Protein AF-A0A8J7BWI0-F1 (afdb_monomer_lite)

Radius of gyration: 19.68 Å; chains: 1; bounding box: 43×58×29 Å

Secondary structure (DSSP, 8-state):
--SSHHHHHHHHHHHHH-SS----GGGTTHHHH-TT--HHHHHHHHHHHHHHHHTT--TT-HHHHHHHHH-GGGHHHHHHHHHHTGGG--SHHHHHHHHHHHHHHT---SS-SSHHHHHHH-TT-

pLDDT: mean 78.92, std 19.74, range [39.75, 96.56]

Organism: NCBI:txid2748662

Sequence (125 aa):
MGWLSEISLKAREAEVLLGQRAPSPVRRWYPTAFPDLEYSQIQVFLQYREVAQKLGVNLKNKLLLDTINGHPHRIEDAFLCLLEYSDKLEDGDHATNFLRKAFIEGWKPRKFQSFEQARKAIPWL

Foldseek 3Di:
DPPVVVVVVVVVVVVVVPPPDPPDPVPPPPCVLQVQADPVLVVLCVLLVVVLVVLLADPVPNLLSVLCNVQSVLSFQLSLVLLVCSVVRPHNVSSNVSSSVCSVVVHGHDQDPGPVSSPVVPVVD

Structure (mmCIF, N/CA/C/O backbone):
data_AF-A0A8J7BWI0-F1
#
_entry.id   AF-A0A8J7BWI0-F1
#
loop_
_atom_site.group_PDB
_atom_site.id
_atom_site.type_symbol
_atom_site.label_atom_id
_atom_site.label_alt_id
_atom_site.label_comp_id
_atom_site.label_asym_id
_atom_site.label_entity_id
_atom_site.label_seq_id
_atom_site.pdbx_PDB_ins_code
_atom_site.Cartn_x
_atom_site.Cartn_y
_atom_site.Cartn_z
_atom_site.occupancy
_atom_site.B_iso_or_equiv
_atom_site.auth_seq_id
_atom_site.auth_comp_id
_atom_site.auth_asym_id
_atom_site.auth_atom_id
_atom_site.pdbx_PDB_model_num
ATOM 1 N N . MET A 1 1 ? 27.916 47.231 10.731 1.00 47.88 1 MET A N 1
ATOM 2 C CA . MET A 1 1 ? 26.797 47.158 9.766 1.00 47.88 1 MET A CA 1
ATOM 3 C C . MET A 1 1 ? 27.337 46.618 8.448 1.00 47.88 1 MET A C 1
ATOM 5 O O . MET A 1 1 ? 27.937 47.386 7.717 1.00 47.88 1 MET A O 1
ATOM 9 N N . GLY A 1 2 ? 27.228 45.313 8.178 1.00 51.19 2 GLY A N 1
ATOM 10 C CA . GLY A 1 2 ? 27.783 44.755 6.929 1.00 51.19 2 GLY A CA 1
ATOM 11 C C . GLY A 1 2 ? 27.700 43.238 6.732 1.00 51.19 2 GLY A C 1
ATOM 12 O O . GLY A 1 2 ? 28.190 42.748 5.729 1.00 51.19 2 GLY A O 1
ATOM 13 N N . TRP A 1 3 ? 27.074 42.486 7.643 1.00 39.75 3 TRP A N 1
ATOM 14 C CA . TRP A 1 3 ? 26.995 41.017 7.548 1.00 39.75 3 TRP A CA 1
ATOM 15 C C . TRP A 1 3 ? 25.708 40.488 6.889 1.00 39.75 3 TRP A C 1
ATOM 17 O O . TRP A 1 3 ? 25.550 39.284 6.727 1.00 39.75 3 TRP A O 1
ATOM 27 N N . LEU A 1 4 ? 24.785 41.372 6.489 1.00 43.84 4 LEU A N 1
ATOM 28 C CA . LEU A 1 4 ? 23.536 40.988 5.809 1.00 43.84 4 LEU A CA 1
ATOM 29 C C . LEU A 1 4 ? 23.593 41.169 4.282 1.00 43.84 4 LEU A C 1
ATOM 31 O O . LEU A 1 4 ? 22.737 40.648 3.572 1.00 43.84 4 LEU A O 1
ATOM 35 N N . SER A 1 5 ? 24.607 41.865 3.761 1.00 52.12 5 SER A N 1
ATOM 36 C CA . SER A 1 5 ? 24.743 42.157 2.328 1.00 52.12 5 SER A CA 1
ATOM 37 C C . SER A 1 5 ? 25.403 41.031 1.526 1.00 52.12 5 SER A C 1
ATOM 39 O O . SER A 1 5 ? 25.082 40.868 0.353 1.00 52.12 5 SER A O 1
ATOM 41 N N . GLU A 1 6 ? 26.259 40.202 2.132 1.00 45.16 6 GLU A N 1
ATOM 42 C CA . GLU A 1 6 ? 26.937 39.109 1.408 1.00 45.16 6 GLU A CA 1
ATOM 43 C C . GLU A 1 6 ? 26.084 37.841 1.270 1.00 45.16 6 GLU A C 1
ATOM 45 O O . GLU A 1 6 ? 26.168 37.146 0.257 1.00 45.16 6 GLU A O 1
ATOM 50 N N . ILE A 1 7 ? 25.210 37.555 2.242 1.00 50.16 7 ILE A N 1
ATOM 51 C CA . ILE A 1 7 ? 24.290 36.407 2.158 1.00 50.16 7 ILE A CA 1
ATOM 52 C C . ILE A 1 7 ? 23.241 36.651 1.064 1.00 50.16 7 ILE A C 1
ATOM 54 O O . ILE A 1 7 ? 22.882 35.735 0.328 1.00 50.16 7 ILE A O 1
ATOM 58 N N . SER A 1 8 ? 22.798 37.901 0.904 1.00 47.50 8 SER A N 1
ATOM 59 C CA . SER A 1 8 ? 21.804 38.265 -0.109 1.00 47.50 8 SER A CA 1
ATOM 60 C C . SER A 1 8 ? 22.385 38.279 -1.532 1.00 47.50 8 SER A C 1
ATOM 62 O O . SER A 1 8 ? 21.686 37.919 -2.477 1.00 47.50 8 SER A O 1
ATOM 64 N N . LEU A 1 9 ? 23.677 38.601 -1.698 1.00 44.53 9 LEU A N 1
ATOM 65 C CA . LEU A 1 9 ? 24.342 38.538 -3.006 1.00 44.53 9 LEU A CA 1
ATOM 66 C C . LEU A 1 9 ? 24.630 37.092 -3.444 1.00 44.53 9 LEU A C 1
ATOM 68 O O . LEU A 1 9 ? 24.348 36.738 -4.587 1.00 44.53 9 LEU A O 1
ATOM 72 N N . LYS A 1 10 ? 25.075 36.220 -2.524 1.00 47.44 10 LYS A N 1
ATOM 73 C CA . LYS A 1 10 ? 25.284 34.790 -2.825 1.00 47.44 10 LYS A CA 1
ATOM 74 C C . LYS A 1 10 ? 23.986 34.030 -3.098 1.00 47.44 10 LYS A C 1
ATOM 76 O O . LYS A 1 10 ? 23.996 33.082 -3.878 1.00 47.44 10 LYS A O 1
ATOM 81 N N . ALA A 1 11 ? 22.871 34.445 -2.496 1.00 45.69 11 ALA A N 1
ATOM 82 C CA . ALA A 1 11 ? 21.561 33.879 -2.814 1.00 45.69 11 ALA A CA 1
ATOM 83 C C . ALA A 1 11 ? 21.120 34.230 -4.246 1.00 45.69 11 ALA A C 1
ATOM 85 O O . ALA A 1 11 ? 20.548 33.391 -4.933 1.00 45.69 11 ALA A O 1
ATOM 86 N N . ARG A 1 12 ? 21.452 35.434 -4.728 1.00 42.59 12 ARG A N 1
ATOM 87 C CA . ARG A 1 12 ? 21.074 35.906 -6.068 1.00 42.59 12 ARG A CA 1
ATOM 88 C C . ARG A 1 12 ? 21.962 35.350 -7.183 1.00 42.59 12 ARG A C 1
ATOM 90 O O . ARG A 1 12 ? 21.463 35.066 -8.266 1.00 42.59 12 ARG A O 1
ATOM 97 N N . GLU A 1 13 ? 23.250 35.125 -6.925 1.00 43.97 13 GLU A N 1
ATOM 98 C CA . GLU A 1 13 ? 24.140 34.454 -7.891 1.00 43.97 13 GLU A CA 1
ATOM 99 C C . GLU A 1 13 ? 23.860 32.945 -8.009 1.00 43.97 13 GLU A C 1
ATOM 101 O O . GLU A 1 13 ? 24.059 32.362 -9.076 1.00 43.97 13 GLU A O 1
ATOM 106 N N . ALA A 1 14 ? 23.310 32.318 -6.962 1.00 44.94 14 ALA A N 1
ATOM 107 C CA . ALA A 1 14 ? 22.837 30.934 -7.028 1.00 44.94 14 ALA A CA 1
ATOM 108 C C . ALA A 1 14 ? 21.571 30.772 -7.893 1.00 44.94 14 ALA A C 1
ATOM 110 O O . ALA A 1 14 ? 21.376 29.716 -8.495 1.00 44.94 14 ALA A O 1
ATOM 111 N N . GLU A 1 15 ? 20.732 31.808 -8.002 1.00 45.44 15 GLU A N 1
ATOM 112 C CA . GLU A 1 15 ? 19.524 31.782 -8.839 1.00 45.44 15 GLU A CA 1
ATOM 113 C C . GLU A 1 15 ? 19.824 31.964 -10.336 1.00 45.44 15 GLU A C 1
ATOM 115 O O . GLU A 1 15 ? 19.074 31.466 -11.172 1.00 45.44 15 GLU A O 1
ATOM 120 N N . VAL A 1 16 ? 20.939 32.611 -10.695 1.00 47.44 16 VAL A N 1
ATOM 121 C CA . VAL A 1 16 ? 21.286 32.895 -12.103 1.00 47.44 16 VAL A CA 1
ATOM 122 C C . VAL A 1 16 ? 22.116 31.773 -12.747 1.00 47.44 16 VAL A C 1
ATOM 124 O O . VAL A 1 16 ? 22.032 31.571 -13.957 1.00 47.44 16 VAL A O 1
ATOM 127 N N . LEU A 1 17 ? 22.850 30.973 -11.964 1.00 43.22 17 LEU A N 1
ATOM 128 C CA . LEU A 1 17 ? 23.597 29.808 -12.475 1.00 43.22 17 LEU A CA 1
ATOM 129 C C . LEU A 1 17 ? 22.791 28.496 -12.487 1.00 43.22 17 LEU A C 1
ATOM 131 O O . LEU A 1 17 ? 23.214 27.521 -13.108 1.00 43.22 17 LEU A O 1
ATOM 135 N N . LEU A 1 18 ? 21.610 28.462 -11.861 1.00 44.75 18 LEU A N 1
ATOM 136 C CA . LEU A 1 18 ? 20.719 27.301 -11.842 1.00 44.75 18 LEU A CA 1
ATOM 137 C C . LEU A 1 18 ? 19.455 27.552 -12.672 1.00 44.75 18 LEU A C 1
ATOM 139 O O . LEU A 1 18 ? 18.330 27.473 -12.183 1.00 44.75 18 LEU A O 1
ATOM 143 N N . GLY A 1 19 ? 19.636 27.592 -13.992 1.00 44.31 19 GLY A N 1
ATOM 144 C CA . GLY A 1 19 ? 18.635 27.093 -14.950 1.00 44.31 19 GLY A CA 1
ATOM 145 C C . GLY A 1 19 ? 18.308 25.593 -14.781 1.00 44.31 19 GLY A C 1
ATOM 146 O O . GLY A 1 19 ? 17.782 24.954 -15.686 1.00 44.31 19 GLY A O 1
ATOM 147 N N . GLN A 1 20 ? 18.632 25.004 -13.630 1.00 45.88 20 GLN A N 1
ATOM 148 C CA . GLN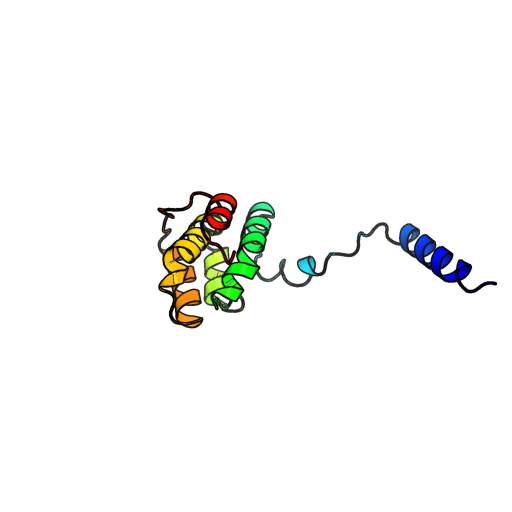 A 1 20 ? 18.374 23.634 -13.237 1.00 45.88 20 GLN A CA 1
ATOM 149 C C . GLN A 1 20 ? 17.828 23.672 -11.817 1.00 45.88 20 GLN A C 1
ATOM 151 O O . GLN A 1 20 ? 18.556 23.641 -10.828 1.00 45.88 20 GLN A O 1
ATOM 156 N N . ARG A 1 21 ? 16.501 23.772 -11.742 1.00 41.25 21 ARG A N 1
ATOM 157 C CA . ARG A 1 21 ? 15.690 23.528 -10.549 1.00 41.25 21 ARG A CA 1
ATOM 158 C C . ARG A 1 21 ? 16.282 22.322 -9.811 1.00 41.25 21 ARG A C 1
ATOM 160 O O . ARG A 1 21 ? 16.241 21.214 -10.348 1.00 41.25 21 ARG A O 1
ATOM 167 N N . ALA A 1 22 ? 16.872 22.544 -8.635 1.00 42.28 22 ALA A N 1
ATOM 168 C CA . ALA A 1 22 ? 17.451 21.478 -7.826 1.00 42.28 22 ALA A CA 1
ATOM 169 C C . ALA A 1 22 ? 16.446 20.313 -7.756 1.00 42.28 22 ALA A C 1
ATOM 171 O O . ALA A 1 22 ? 15.285 20.547 -7.395 1.00 42.28 22 ALA A O 1
ATOM 172 N N . PRO A 1 23 ? 16.811 19.082 -8.160 1.00 41.56 23 PRO A N 1
ATOM 173 C CA . PRO A 1 23 ? 15.877 17.977 -8.089 1.00 41.56 23 PRO A CA 1
ATOM 174 C C . PRO A 1 23 ? 15.537 17.786 -6.613 1.00 41.56 23 PRO A C 1
ATOM 176 O O . PRO A 1 23 ? 16.421 17.511 -5.803 1.00 41.56 23 PRO A O 1
ATOM 179 N N . SER A 1 24 ? 14.263 17.970 -6.256 1.00 44.56 24 SER A N 1
ATOM 180 C CA . SER A 1 24 ? 13.762 17.677 -4.914 1.00 44.56 24 SER A CA 1
ATOM 181 C C . SER A 1 24 ? 14.308 16.318 -4.454 1.00 44.56 24 SER A C 1
ATOM 183 O O . SER A 1 24 ? 14.449 15.426 -5.294 1.00 44.56 24 SER A O 1
ATOM 185 N N . PRO A 1 25 ? 14.571 16.091 -3.154 1.00 45.88 25 PRO A N 1
ATOM 186 C CA . PRO A 1 25 ? 15.080 14.805 -2.652 1.00 45.88 25 PRO A CA 1
ATOM 187 C C . PRO A 1 25 ? 14.224 13.590 -3.073 1.00 45.88 25 PRO A C 1
ATOM 189 O O . PRO A 1 25 ? 14.710 12.463 -3.114 1.00 45.88 25 PRO A O 1
ATOM 192 N N . VAL A 1 26 ? 12.979 13.836 -3.492 1.00 45.28 26 VAL A N 1
ATOM 193 C CA . VAL A 1 26 ? 12.057 12.899 -4.149 1.00 45.28 26 VAL A CA 1
ATOM 194 C C . VAL A 1 26 ? 12.608 12.303 -5.460 1.00 45.28 26 VAL A C 1
ATOM 196 O O . VAL A 1 26 ? 12.298 11.169 -5.788 1.00 45.28 26 VAL A O 1
ATOM 199 N N . ARG A 1 27 ? 13.464 12.995 -6.221 1.00 43.09 27 ARG A N 1
ATOM 200 C CA . ARG A 1 27 ? 13.986 12.501 -7.512 1.00 43.09 27 ARG A CA 1
ATOM 201 C C . ARG A 1 27 ? 15.149 11.512 -7.398 1.00 43.09 27 ARG A C 1
ATOM 203 O O . ARG A 1 27 ? 15.471 10.874 -8.394 1.00 43.09 27 ARG A O 1
ATOM 210 N N . ARG A 1 28 ? 15.794 11.369 -6.232 1.00 47.06 28 ARG A N 1
ATOM 211 C CA . ARG A 1 28 ? 17.062 10.614 -6.133 1.00 47.06 28 ARG A CA 1
ATOM 212 C C . ARG A 1 28 ? 16.898 9.098 -5.956 1.00 47.06 28 ARG A C 1
ATOM 214 O O . ARG A 1 28 ? 17.844 8.373 -6.224 1.00 47.06 28 ARG A O 1
ATOM 221 N N . TRP A 1 29 ? 15.725 8.624 -5.528 1.00 49.22 29 TRP A N 1
ATOM 222 C CA . TRP A 1 29 ? 15.465 7.194 -5.268 1.00 49.22 29 TRP A CA 1
ATOM 223 C C . TRP A 1 29 ? 14.480 6.531 -6.242 1.00 49.22 29 TRP A C 1
ATOM 225 O O . TRP A 1 29 ? 14.507 5.317 -6.405 1.00 49.22 29 TRP A O 1
ATOM 235 N N . TYR A 1 30 ? 13.599 7.303 -6.877 1.00 53.47 30 TYR A N 1
ATOM 236 C CA . TYR A 1 30 ? 12.389 6.761 -7.503 1.00 53.47 30 TYR A CA 1
ATOM 237 C C . TYR A 1 30 ? 12.504 6.307 -8.962 1.00 53.47 30 TYR A C 1
ATOM 239 O O . TYR A 1 30 ? 11.877 5.296 -9.270 1.00 53.47 30 TYR A O 1
ATOM 247 N N . PRO A 1 31 ? 13.303 6.947 -9.844 1.00 51.34 31 PRO A N 1
ATOM 248 C CA . PRO A 1 31 ? 13.416 6.487 -11.231 1.00 51.34 31 PRO A CA 1
ATOM 249 C C . PRO A 1 31 ? 13.931 5.046 -11.341 1.00 51.34 31 PRO A C 1
ATOM 251 O O . PRO A 1 31 ? 13.647 4.366 -12.315 1.00 51.34 31 PRO A O 1
ATOM 254 N N . THR A 1 32 ? 14.679 4.572 -10.338 1.00 59.56 32 THR A N 1
ATOM 255 C CA . THR A 1 32 ? 15.292 3.237 -10.349 1.00 59.56 32 THR A CA 1
ATOM 256 C C . THR A 1 32 ? 14.388 2.145 -9.772 1.00 59.56 32 THR A C 1
ATOM 258 O O . THR A 1 32 ? 14.534 0.988 -10.145 1.00 59.56 32 THR A O 1
ATOM 261 N N . ALA A 1 33 ? 13.483 2.481 -8.846 1.00 66.94 33 ALA A N 1
ATOM 262 C CA . ALA A 1 33 ? 12.616 1.497 -8.186 1.00 66.94 33 ALA A CA 1
ATOM 263 C C . ALA A 1 33 ? 11.318 1.224 -8.964 1.00 66.94 33 ALA A C 1
ATOM 265 O O . ALA A 1 33 ? 10.759 0.134 -8.848 1.00 66.94 33 ALA A O 1
ATOM 266 N N . PHE A 1 34 ? 10.865 2.202 -9.757 1.00 77.12 34 PHE A N 1
ATOM 267 C CA . PHE A 1 34 ? 9.616 2.133 -10.512 1.00 77.12 34 PHE A CA 1
ATOM 268 C C . PHE A 1 34 ? 9.811 2.497 -11.991 1.00 77.12 34 PHE A C 1
ATOM 270 O O . PHE A 1 34 ? 9.321 3.539 -12.428 1.00 77.12 34 PHE A O 1
ATOM 277 N N . PRO A 1 35 ? 10.566 1.694 -12.762 1.00 73.75 35 PRO A N 1
ATOM 278 C CA . PRO A 1 35 ? 10.866 2.003 -14.160 1.00 73.75 35 PRO A CA 1
ATOM 279 C C . PRO A 1 35 ? 9.617 2.033 -15.053 1.00 73.75 35 PRO A C 1
ATOM 281 O O . PRO A 1 35 ? 9.599 2.769 -16.036 1.00 73.75 35 PRO A O 1
ATOM 284 N N . ASP A 1 36 ? 8.580 1.275 -14.689 1.00 79.25 36 ASP A N 1
ATOM 285 C CA . ASP A 1 36 ? 7.385 1.066 -15.515 1.00 79.25 36 ASP A CA 1
ATOM 286 C C . ASP A 1 36 ? 6.184 1.933 -15.097 1.00 79.25 36 ASP A C 1
ATOM 288 O O . ASP A 1 36 ? 5.114 1.839 -15.699 1.00 79.25 36 ASP A O 1
ATOM 292 N N . LEU A 1 37 ? 6.325 2.771 -14.060 1.00 83.31 37 LEU A N 1
ATOM 293 C CA . LEU A 1 37 ? 5.236 3.637 -13.600 1.00 83.31 37 LEU A CA 1
ATOM 294 C C . LEU A 1 37 ? 5.261 4.989 -14.311 1.00 83.31 37 LEU A C 1
ATOM 296 O O . LEU A 1 37 ? 6.277 5.686 -14.367 1.00 83.31 37 LEU A O 1
ATOM 300 N N . GLU A 1 38 ? 4.085 5.422 -14.749 1.00 86.44 38 GLU A N 1
ATOM 301 C CA . GLU A 1 38 ? 3.864 6.785 -15.208 1.00 86.44 38 GLU A CA 1
ATOM 302 C C . GLU A 1 38 ? 3.953 7.789 -14.052 1.00 86.44 38 GLU A C 1
ATOM 304 O O . GLU A 1 38 ? 3.737 7.476 -12.880 1.00 86.44 38 GLU A O 1
ATOM 309 N N . TYR A 1 39 ? 4.201 9.058 -14.382 1.00 81.69 39 TYR A N 1
ATOM 310 C CA . TYR A 1 39 ? 4.304 10.117 -13.379 1.00 81.69 39 TYR A CA 1
ATOM 311 C C . TYR A 1 39 ? 3.048 10.240 -12.494 1.00 81.69 39 TYR A C 1
ATOM 313 O O . TYR A 1 39 ? 3.172 10.432 -11.285 1.00 81.69 39 TYR A O 1
ATOM 321 N N . SER A 1 40 ? 1.853 10.080 -13.069 1.00 84.81 40 SER A N 1
ATOM 322 C CA . SER A 1 40 ? 0.572 10.079 -12.345 1.00 84.81 40 SER A CA 1
ATOM 323 C C . SER A 1 40 ? 0.497 8.947 -11.312 1.00 84.81 40 SER A C 1
ATOM 325 O O . SER A 1 40 ? 0.124 9.168 -10.163 1.00 84.81 40 SER A O 1
ATOM 327 N N . GLN A 1 41 ? 0.934 7.747 -11.682 1.00 87.31 41 GLN A N 1
ATOM 328 C CA . GLN A 1 41 ? 0.968 6.566 -10.819 1.00 87.31 41 GLN A CA 1
ATOM 329 C C . GLN A 1 41 ? 1.992 6.717 -9.690 1.00 87.31 41 GLN A C 1
ATOM 331 O O . GLN A 1 41 ? 1.713 6.366 -8.543 1.00 87.31 41 GLN A O 1
ATOM 336 N N . ILE A 1 42 ? 3.153 7.311 -9.987 1.00 87.94 42 ILE A N 1
ATOM 337 C CA . ILE A 1 42 ? 4.153 7.664 -8.972 1.00 87.94 42 ILE A CA 1
ATOM 338 C C . ILE A 1 42 ? 3.566 8.672 -7.981 1.00 87.94 42 ILE A C 1
ATOM 340 O O . ILE A 1 42 ? 3.765 8.527 -6.777 1.00 87.94 42 ILE A O 1
ATOM 344 N N . GLN A 1 43 ? 2.829 9.682 -8.452 1.00 87.69 43 GLN A N 1
ATOM 345 C CA . GLN A 1 43 ? 2.180 10.650 -7.566 1.00 87.69 43 GLN A CA 1
ATOM 346 C C . GLN A 1 43 ? 1.180 9.979 -6.623 1.00 87.69 43 GLN A C 1
ATOM 348 O O . GLN A 1 43 ? 1.224 10.257 -5.425 1.00 87.69 43 GLN A O 1
ATOM 353 N N . VAL A 1 44 ? 0.344 9.065 -7.127 1.00 89.19 44 VAL A N 1
ATOM 354 C CA . VAL A 1 44 ? -0.572 8.281 -6.284 1.00 89.19 44 VAL A CA 1
ATOM 355 C C . VAL A 1 44 ? 0.224 7.472 -5.262 1.00 89.19 44 VAL A C 1
ATOM 357 O O . VAL A 1 44 ? -0.003 7.616 -4.068 1.00 89.19 44 VAL A O 1
ATOM 360 N N . PHE A 1 45 ? 1.229 6.697 -5.680 1.00 90.06 45 PHE A N 1
ATOM 361 C CA . PHE A 1 45 ? 2.068 5.940 -4.743 1.00 90.06 45 PHE A CA 1
ATOM 362 C C . PHE A 1 45 ? 2.648 6.831 -3.630 1.00 90.06 45 PHE A C 1
ATOM 364 O O . PHE A 1 45 ? 2.626 6.463 -2.455 1.00 90.06 45 PHE A O 1
ATOM 371 N N . LEU A 1 46 ? 3.137 8.023 -3.982 1.00 88.31 46 LEU A N 1
ATOM 372 C CA . LEU A 1 46 ? 3.704 8.972 -3.027 1.00 88.31 46 LEU A CA 1
ATOM 373 C C . LEU A 1 46 ? 2.674 9.500 -2.022 1.00 88.31 46 LEU A C 1
ATOM 375 O O . LEU A 1 46 ? 3.041 9.689 -0.864 1.00 88.31 46 LEU A O 1
ATOM 379 N N . GLN A 1 47 ? 1.414 9.695 -2.426 1.00 90.31 47 GLN A N 1
ATOM 380 C CA . GLN A 1 47 ? 0.338 10.100 -1.512 1.00 90.31 47 GLN A CA 1
ATOM 381 C C . GLN A 1 47 ? 0.103 9.057 -0.413 1.00 90.31 47 GLN A C 1
ATOM 383 O O . GLN A 1 47 ? -0.061 9.411 0.752 1.00 90.31 47 GLN A O 1
ATOM 388 N N . TYR A 1 48 ? 0.152 7.769 -0.761 1.00 91.88 48 TYR A N 1
ATOM 389 C CA . TYR A 1 48 ? -0.092 6.677 0.187 1.00 91.88 48 TYR A CA 1
ATOM 390 C C . TYR A 1 48 ? 1.162 6.208 0.931 1.00 91.88 48 TYR A C 1
ATOM 392 O O . TYR A 1 48 ? 1.054 5.513 1.942 1.00 91.88 48 TYR A O 1
ATOM 400 N N . ARG A 1 49 ? 2.358 6.584 0.463 1.00 90.81 49 ARG A N 1
ATOM 401 C CA . ARG A 1 49 ? 3.645 6.083 0.967 1.00 90.81 49 ARG A CA 1
ATOM 402 C C . ARG A 1 49 ? 3.798 6.235 2.476 1.00 90.81 49 ARG A C 1
ATOM 404 O O . ARG A 1 49 ? 4.135 5.266 3.152 1.00 90.81 49 ARG A O 1
ATOM 411 N N . GLU A 1 50 ? 3.608 7.446 2.993 1.00 88.44 50 GLU A N 1
ATOM 412 C CA . GLU A 1 50 ? 3.817 7.726 4.419 1.00 88.44 50 GLU A CA 1
ATOM 413 C C . GLU A 1 50 ? 2.854 6.914 5.285 1.00 88.44 50 GLU A C 1
ATOM 415 O O . GLU A 1 50 ? 3.237 6.373 6.319 1.00 88.44 50 GLU A O 1
ATOM 420 N N . VAL A 1 51 ? 1.616 6.763 4.819 1.00 91.38 51 VAL A N 1
ATOM 421 C CA . VAL A 1 51 ? 0.570 6.010 5.510 1.00 91.38 51 VAL A CA 1
ATOM 422 C C . VAL A 1 51 ? 0.873 4.514 5.489 1.00 91.38 51 VAL A C 1
ATOM 424 O O . VAL A 1 51 ? 0.796 3.854 6.520 1.00 91.38 51 VAL A O 1
ATOM 427 N N . ALA A 1 52 ? 1.313 3.981 4.350 1.00 91.75 52 ALA A N 1
ATOM 428 C CA . ALA A 1 52 ? 1.742 2.592 4.241 1.00 91.75 52 ALA A CA 1
ATOM 429 C C . ALA A 1 52 ? 2.928 2.284 5.169 1.00 91.75 52 ALA A C 1
ATOM 431 O O . ALA A 1 52 ? 2.941 1.250 5.830 1.00 91.75 52 ALA A O 1
ATOM 432 N N . GLN A 1 53 ? 3.895 3.202 5.281 1.00 91.06 53 GLN A N 1
ATOM 433 C CA . GLN A 1 53 ? 5.010 3.063 6.222 1.00 91.06 53 GLN A CA 1
ATOM 434 C C . GLN A 1 53 ? 4.548 3.104 7.682 1.00 91.06 53 GLN A C 1
ATOM 436 O O . GLN A 1 53 ? 5.035 2.306 8.480 1.00 91.06 53 GLN A O 1
ATOM 441 N N . LYS A 1 54 ? 3.593 3.980 8.032 1.00 90.44 54 LYS A N 1
ATOM 442 C CA . LYS A 1 54 ? 2.971 4.002 9.370 1.00 90.44 54 LYS A CA 1
ATOM 443 C C . LYS A 1 54 ? 2.280 2.675 9.702 1.00 90.44 54 LYS A C 1
ATOM 445 O O . LYS A 1 54 ? 2.346 2.238 10.843 1.00 90.44 54 LYS A O 1
ATOM 450 N N . LEU A 1 55 ? 1.679 2.017 8.707 1.00 90.25 55 LEU A N 1
ATOM 451 C CA . LEU A 1 55 ? 1.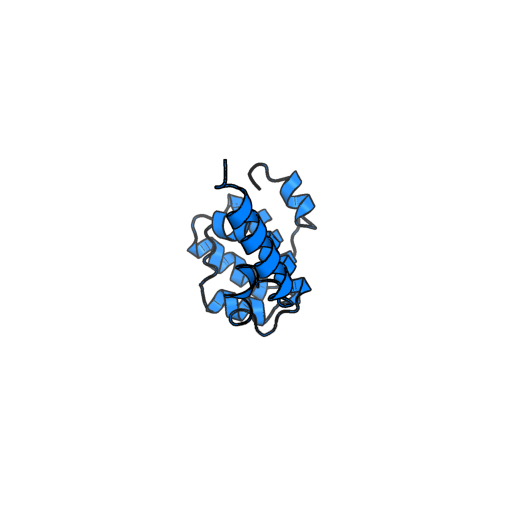073 0.685 8.830 1.00 90.25 55 LEU A CA 1
ATOM 452 C C . LEU A 1 55 ? 2.092 -0.469 8.814 1.00 90.25 55 LEU A C 1
ATOM 454 O O . LEU A 1 55 ? 1.704 -1.631 8.791 1.00 90.25 55 LEU A O 1
ATOM 458 N N . GLY A 1 56 ? 3.394 -0.170 8.807 1.00 90.69 56 GLY A N 1
ATOM 459 C CA . GLY A 1 56 ? 4.453 -1.177 8.855 1.00 90.69 56 GLY A CA 1
ATOM 460 C C . GLY A 1 56 ? 4.811 -1.798 7.504 1.00 90.69 56 GLY A C 1
ATOM 461 O O . GLY A 1 56 ? 5.632 -2.711 7.464 1.00 90.69 56 GLY A O 1
ATOM 462 N N . VAL A 1 57 ? 4.262 -1.309 6.385 1.00 93.31 57 VAL A N 1
ATOM 463 C CA . VAL A 1 57 ? 4.605 -1.828 5.054 1.00 93.31 57 VAL A CA 1
ATOM 464 C C . VAL A 1 57 ? 6.084 -1.586 4.754 1.00 93.31 57 VAL A C 1
ATOM 466 O O . VAL A 1 57 ? 6.572 -0.451 4.698 1.00 93.31 57 VAL A O 1
ATOM 469 N N . ASN A 1 58 ? 6.800 -2.665 4.458 1.00 91.88 58 ASN A N 1
ATOM 470 C CA . ASN A 1 58 ? 8.178 -2.626 4.011 1.00 91.88 58 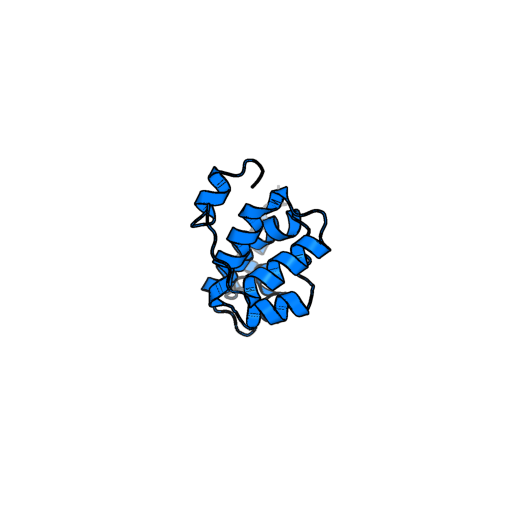ASN A CA 1
ATOM 471 C C . ASN A 1 58 ? 8.251 -2.271 2.519 1.00 91.88 58 ASN A C 1
ATOM 473 O O . ASN A 1 58 ? 8.357 -3.133 1.648 1.00 91.88 58 ASN A O 1
ATOM 477 N N . LEU A 1 59 ? 8.272 -0.971 2.221 1.00 88.75 59 LEU A N 1
ATOM 478 C CA . LEU A 1 59 ? 8.432 -0.442 0.858 1.00 88.75 59 LEU A CA 1
ATOM 479 C C . LEU A 1 59 ? 9.833 -0.666 0.251 1.00 88.75 59 LEU A C 1
ATOM 481 O O . LEU A 1 59 ? 10.089 -0.224 -0.865 1.00 88.75 59 LEU A O 1
ATOM 485 N N . LYS A 1 60 ? 10.754 -1.324 0.967 1.00 87.94 60 LYS A N 1
ATOM 486 C CA . LYS A 1 60 ? 12.033 -1.806 0.416 1.00 87.94 60 LYS A CA 1
ATOM 487 C C . LYS A 1 60 ? 11.956 -3.275 -0.008 1.00 87.94 60 LYS A C 1
ATOM 489 O O . LYS A 1 60 ? 12.933 -3.806 -0.533 1.00 87.94 60 LYS A O 1
ATOM 494 N N . ASN A 1 61 ? 10.832 -3.950 0.244 1.00 88.88 61 ASN A N 1
ATOM 495 C CA . ASN A 1 61 ? 10.638 -5.334 -0.151 1.00 88.88 61 ASN A CA 1
ATOM 496 C C . ASN A 1 61 ? 10.624 -5.436 -1.682 1.00 88.88 61 ASN A C 1
ATOM 498 O O . ASN A 1 61 ? 9.726 -4.912 -2.340 1.00 88.88 61 ASN A O 1
ATOM 502 N N . LYS A 1 62 ? 11.617 -6.135 -2.241 1.00 89.25 62 LYS A N 1
ATOM 503 C CA . LYS A 1 62 ? 11.778 -6.273 -3.691 1.00 89.25 62 LYS A CA 1
ATOM 504 C C . LYS A 1 62 ? 10.555 -6.909 -4.357 1.00 89.25 62 LYS A C 1
ATOM 506 O O . LYS A 1 62 ? 10.102 -6.404 -5.372 1.00 89.25 62 LYS A O 1
ATOM 511 N N . LEU A 1 63 ? 9.973 -7.949 -3.754 1.00 91.12 63 LEU A N 1
ATOM 512 C CA . LEU A 1 63 ? 8.789 -8.613 -4.310 1.00 91.12 63 LEU A CA 1
ATOM 513 C C . LEU A 1 63 ? 7.585 -7.670 -4.364 1.00 91.12 63 LEU A C 1
ATOM 515 O O . LEU A 1 63 ? 6.819 -7.718 -5.320 1.00 91.12 63 LEU A O 1
ATOM 519 N N . LEU A 1 64 ? 7.409 -6.813 -3.355 1.00 92.69 64 LEU A N 1
ATOM 520 C CA . LEU A 1 64 ? 6.359 -5.797 -3.376 1.00 92.69 64 LEU A CA 1
ATOM 521 C C . LEU A 1 64 ? 6.606 -4.772 -4.492 1.00 92.69 64 LEU A C 1
ATOM 523 O O . LEU A 1 64 ? 5.678 -4.470 -5.233 1.00 92.69 64 LEU A O 1
ATOM 527 N N . LEU A 1 65 ? 7.838 -4.273 -4.638 1.00 91.12 65 LEU A N 1
ATOM 528 C CA . LEU A 1 65 ? 8.190 -3.318 -5.697 1.00 91.12 65 LEU A CA 1
ATOM 529 C C . LEU A 1 65 ? 7.977 -3.911 -7.096 1.00 91.12 65 LEU A C 1
ATOM 531 O O . LEU A 1 65 ? 7.322 -3.284 -7.924 1.00 91.12 65 LEU A O 1
ATOM 535 N N . ASP A 1 66 ? 8.435 -5.143 -7.326 1.00 90.62 66 ASP A N 1
ATOM 536 C CA . ASP A 1 66 ? 8.220 -5.869 -8.583 1.00 90.62 66 ASP A CA 1
ATOM 537 C C . ASP A 1 66 ? 6.714 -6.059 -8.860 1.00 90.62 66 ASP A C 1
ATOM 539 O O . ASP A 1 66 ? 6.253 -5.884 -9.986 1.00 90.62 66 ASP A O 1
ATOM 543 N N . THR A 1 67 ? 5.918 -6.336 -7.820 1.00 93.50 67 THR A N 1
ATOM 544 C CA . THR A 1 67 ? 4.454 -6.467 -7.937 1.00 93.50 67 THR A CA 1
ATOM 545 C C . THR A 1 67 ? 3.785 -5.135 -8.299 1.00 93.50 67 THR A C 1
ATOM 547 O O . THR A 1 67 ? 2.869 -5.112 -9.118 1.00 93.50 67 THR A O 1
ATOM 550 N N . ILE A 1 68 ? 4.237 -4.019 -7.718 1.00 92.75 68 ILE A N 1
ATOM 551 C CA . ILE A 1 68 ? 3.729 -2.679 -8.047 1.00 92.75 68 ILE A CA 1
ATOM 552 C C . ILE A 1 68 ? 4.045 -2.339 -9.510 1.00 92.75 68 ILE A C 1
ATOM 554 O O . ILE A 1 68 ? 3.155 -1.881 -10.226 1.00 92.75 68 ILE A O 1
ATOM 558 N N . ASN A 1 69 ? 5.270 -2.626 -9.967 1.00 90.75 69 ASN A N 1
ATOM 559 C CA . ASN A 1 69 ? 5.687 -2.435 -11.362 1.00 90.75 69 ASN A CA 1
ATOM 560 C C . ASN A 1 69 ? 4.873 -3.291 -12.343 1.00 90.75 69 ASN A C 1
ATOM 562 O O . ASN A 1 69 ? 4.528 -2.823 -13.422 1.00 90.75 69 ASN A O 1
ATOM 566 N N . GLY A 1 70 ? 4.504 -4.519 -11.963 1.00 91.19 70 GLY A N 1
ATOM 567 C CA . GLY A 1 70 ? 3.653 -5.390 -12.783 1.00 91.19 70 GLY A CA 1
ATOM 568 C C . GLY A 1 70 ? 2.169 -4.998 -12.809 1.00 91.19 70 GLY A C 1
ATOM 569 O O . GLY A 1 70 ? 1.433 -5.404 -13.712 1.00 91.19 70 GLY A O 1
ATOM 570 N N . HIS A 1 71 ? 1.705 -4.203 -11.838 1.00 92.69 71 HIS A N 1
ATOM 571 C CA . HIS A 1 71 ? 0.294 -3.833 -11.684 1.00 92.69 71 HIS A CA 1
ATOM 572 C C . HIS A 1 71 ? 0.073 -2.332 -11.409 1.00 92.69 71 HIS A C 1
ATOM 574 O O . HIS A 1 71 ? -0.654 -1.971 -10.476 1.00 92.69 71 HIS A O 1
ATOM 580 N N . PRO A 1 72 ? 0.617 -1.429 -12.241 1.00 90.44 72 PRO A N 1
ATOM 581 C CA . PRO A 1 72 ? 0.629 0.003 -11.946 1.00 90.44 72 PRO A CA 1
ATOM 582 C C . PRO A 1 72 ? -0.775 0.635 -11.954 1.00 90.44 72 PRO A C 1
ATOM 584 O O . PRO A 1 72 ? -1.053 1.575 -11.215 1.00 90.44 72 PRO A O 1
ATOM 587 N N . HIS A 1 73 ? -1.713 0.063 -12.713 1.00 91.00 73 HIS A N 1
ATOM 588 C CA . HIS A 1 73 ? -3.118 0.485 -12.755 1.00 91.00 73 HIS A CA 1
ATOM 589 C C . HIS A 1 73 ? -3.917 0.141 -11.482 1.00 91.00 73 HIS A C 1
ATOM 591 O O . HIS A 1 73 ? -5.082 0.512 -11.383 1.00 91.00 73 HIS A O 1
ATOM 597 N N . ARG A 1 74 ? -3.327 -0.593 -10.527 1.00 93.81 74 ARG A N 1
ATOM 598 C CA . ARG A 1 74 ? -3.994 -1.052 -9.292 1.00 93.81 74 ARG A CA 1
ATOM 599 C C . ARG A 1 74 ? -3.496 -0.350 -8.032 1.00 93.81 74 ARG A C 1
ATOM 601 O O . ARG A 1 74 ? -3.921 -0.713 -6.941 1.00 93.81 74 ARG A O 1
ATOM 608 N N . ILE A 1 75 ? -2.594 0.625 -8.171 1.00 93.00 75 ILE A N 1
ATOM 609 C CA . ILE A 1 75 ? -1.932 1.288 -7.039 1.00 93.00 75 ILE A CA 1
ATOM 610 C C . ILE A 1 75 ? -2.954 1.856 -6.059 1.00 93.00 75 ILE A C 1
ATOM 612 O O . ILE A 1 75 ? -2.918 1.510 -4.881 1.00 93.00 75 ILE A O 1
ATOM 616 N N . GLU A 1 76 ? -3.881 2.681 -6.542 1.00 94.50 76 GLU A N 1
ATOM 617 C CA . GLU A 1 76 ? -4.858 3.340 -5.675 1.00 94.50 76 GLU A CA 1
ATOM 618 C C . GLU A 1 76 ? -5.766 2.328 -4.962 1.00 94.50 76 GLU A C 1
ATOM 620 O O . GLU A 1 76 ? -5.862 2.344 -3.736 1.00 94.50 76 GLU A O 1
ATOM 625 N N . ASP A 1 77 ? -6.350 1.384 -5.706 1.00 96.44 77 ASP A N 1
ATOM 626 C CA . ASP A 1 77 ? -7.242 0.359 -5.152 1.00 96.44 77 ASP A CA 1
ATOM 627 C C . ASP A 1 77 ? -6.561 -0.498 -4.077 1.00 96.44 77 ASP A C 1
ATOM 629 O O . ASP A 1 77 ? -7.139 -0.749 -3.016 1.00 96.44 77 ASP A O 1
ATOM 633 N N . ALA A 1 78 ? -5.323 -0.937 -4.330 1.00 96.56 78 ALA A N 1
ATOM 634 C CA . ALA A 1 78 ? -4.574 -1.775 -3.402 1.00 96.56 78 ALA A CA 1
ATOM 635 C C . ALA A 1 78 ? -4.258 -1.027 -2.100 1.00 96.56 78 ALA A C 1
ATOM 637 O O . ALA A 1 78 ? -4.401 -1.591 -1.011 1.00 96.56 78 ALA A O 1
ATOM 638 N N . PHE A 1 79 ? -3.883 0.253 -2.188 1.00 96.06 79 PHE A N 1
ATOM 639 C CA . PHE A 1 79 ? -3.665 1.068 -0.997 1.00 96.06 79 PHE A CA 1
ATOM 640 C C . PHE A 1 79 ? -4.966 1.394 -0.262 1.00 96.06 79 PHE A C 1
ATOM 642 O O . PHE A 1 79 ? -4.982 1.348 0.964 1.00 96.06 79 PHE A O 1
ATOM 649 N N . LEU A 1 80 ? -6.072 1.659 -0.957 1.00 96.06 80 LEU A N 1
ATOM 650 C CA . LEU A 1 80 ? -7.370 1.839 -0.303 1.00 96.06 80 LEU A CA 1
ATOM 651 C C . LEU A 1 80 ? -7.807 0.566 0.435 1.00 96.06 80 LEU A C 1
ATOM 653 O O . LEU A 1 80 ? -8.254 0.654 1.577 1.00 96.06 80 LEU A O 1
ATOM 657 N N . CYS A 1 81 ? -7.584 -0.618 -0.145 1.00 95.88 81 CYS A N 1
ATOM 658 C CA . CYS A 1 81 ? -7.797 -1.888 0.552 1.00 95.88 81 CYS A CA 1
ATOM 659 C C . CYS A 1 81 ? -6.916 -2.008 1.803 1.00 95.88 81 CYS A C 1
ATOM 661 O O . CYS A 1 81 ? -7.393 -2.455 2.841 1.00 95.88 81 CYS A O 1
ATOM 663 N N . LEU A 1 82 ? -5.648 -1.594 1.740 1.00 95.25 82 LEU A N 1
ATOM 664 C CA . LEU A 1 82 ? -4.770 -1.580 2.914 1.00 95.25 82 LEU A CA 1
ATOM 665 C C . LEU A 1 82 ? -5.341 -0.698 4.037 1.00 95.25 82 LEU A C 1
ATOM 667 O O . LEU A 1 82 ? -5.328 -1.106 5.195 1.00 95.25 82 LEU A O 1
ATOM 671 N N . LEU A 1 83 ? -5.883 0.477 3.702 1.00 94.50 83 LEU A N 1
ATOM 672 C CA . LEU A 1 83 ? -6.515 1.372 4.677 1.00 94.50 83 LEU A CA 1
ATOM 673 C C . LEU A 1 83 ? -7.807 0.793 5.262 1.00 94.50 83 LEU A C 1
ATOM 675 O O . LEU A 1 83 ? -8.077 0.958 6.445 1.00 94.50 83 LEU A O 1
ATOM 679 N N . GLU A 1 84 ? -8.616 0.098 4.463 1.00 93.69 84 GLU A N 1
ATOM 680 C CA . GLU A 1 84 ? -9.875 -0.498 4.936 1.00 93.69 84 GLU A CA 1
ATOM 681 C C . GLU A 1 84 ? -9.704 -1.609 5.965 1.00 93.69 84 GLU A C 1
ATOM 683 O O . GLU A 1 84 ? -10.640 -1.870 6.731 1.00 93.69 84 GLU A O 1
ATOM 688 N N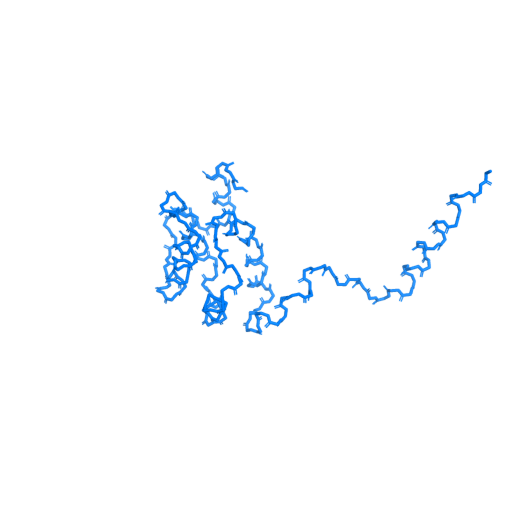 . TYR A 1 85 ? -8.546 -2.266 5.925 1.00 91.00 85 TYR A N 1
ATOM 689 C CA . TYR A 1 85 ? -8.180 -3.399 6.766 1.00 91.00 85 TYR A CA 1
ATOM 690 C C . TYR A 1 85 ? -7.059 -3.047 7.745 1.00 91.00 85 TYR A C 1
ATOM 692 O O . TYR A 1 85 ? -6.507 -3.948 8.371 1.00 91.00 85 TYR A O 1
ATOM 700 N N . SER A 1 86 ? -6.719 -1.761 7.897 1.00 90.25 86 SER A N 1
ATOM 701 C CA . SER A 1 86 ? -5.603 -1.318 8.737 1.00 90.25 86 SER A CA 1
ATOM 702 C C . SER A 1 86 ? -5.736 -1.758 10.196 1.00 90.25 86 SER A C 1
ATOM 704 O O . SER A 1 86 ? -4.738 -1.985 10.864 1.00 90.25 86 SER A O 1
ATOM 706 N N . ASP A 1 87 ? -6.971 -1.893 10.684 1.00 88.06 87 ASP A N 1
ATOM 707 C CA . ASP A 1 87 ? -7.316 -2.368 12.029 1.00 88.06 87 ASP A CA 1
ATOM 708 C C . ASP A 1 87 ? -7.023 -3.860 12.251 1.00 88.06 87 ASP A C 1
ATOM 710 O O . ASP A 1 87 ? -6.959 -4.313 13.390 1.00 88.06 87 ASP A O 1
ATOM 714 N N . LYS A 1 88 ? -6.848 -4.623 11.168 1.00 87.31 88 LYS A N 1
ATOM 715 C CA . LYS A 1 88 ? -6.598 -6.071 11.179 1.00 87.31 88 LYS A CA 1
ATOM 716 C C . LYS A 1 88 ? -5.158 -6.432 10.817 1.00 87.31 88 LYS A C 1
ATOM 718 O O . LYS A 1 88 ? -4.849 -7.612 10.683 1.00 87.31 88 LYS A O 1
ATOM 723 N N . LEU A 1 89 ? -4.297 -5.439 10.594 1.00 87.62 89 LEU A N 1
ATOM 724 C CA . LEU A 1 89 ? -2.883 -5.664 10.310 1.00 87.62 89 LEU A CA 1
ATOM 725 C C . LEU A 1 89 ? -2.140 -5.821 11.636 1.00 87.62 89 LEU A C 1
ATOM 727 O O . LEU A 1 89 ? -2.063 -4.885 12.425 1.00 87.62 89 LEU A O 1
ATOM 731 N N . GLU A 1 90 ? -1.625 -7.020 11.884 1.00 79.38 90 GLU A N 1
ATOM 732 C CA . GLU A 1 90 ? -1.001 -7.362 13.169 1.00 79.38 90 GLU A CA 1
ATOM 733 C C . GLU A 1 90 ? 0.470 -6.921 13.240 1.00 79.38 90 GLU A C 1
ATOM 735 O O . GLU A 1 90 ? 0.945 -6.517 14.300 1.00 79.38 90 GLU A O 1
ATOM 740 N N . ASP A 1 91 ? 1.188 -6.963 12.113 1.00 82.56 91 ASP A N 1
ATOM 741 C CA . ASP A 1 91 ? 2.593 -6.567 12.011 1.00 82.56 91 ASP A CA 1
ATOM 742 C C . ASP A 1 91 ? 2.968 -6.087 10.592 1.00 82.56 91 ASP A C 1
ATOM 744 O O . ASP A 1 91 ? 2.160 -6.096 9.655 1.00 82.56 91 ASP A O 1
ATOM 748 N N . GLY A 1 92 ? 4.216 -5.634 10.429 1.00 76.88 92 GLY A N 1
ATOM 749 C CA . GLY A 1 92 ? 4.709 -5.085 9.165 1.00 76.88 92 GLY A CA 1
ATOM 750 C C . GLY A 1 92 ? 4.871 -6.108 8.033 1.00 76.88 92 GLY A C 1
ATOM 751 O O . GLY A 1 92 ? 4.695 -5.761 6.858 1.00 76.88 92 GLY A O 1
ATOM 752 N N . ASP A 1 93 ? 5.147 -7.376 8.345 1.00 83.94 93 ASP A N 1
ATOM 753 C CA . ASP A 1 93 ? 5.250 -8.433 7.333 1.00 83.94 93 ASP A CA 1
ATOM 754 C C . ASP A 1 93 ? 3.858 -8.833 6.835 1.00 83.94 93 ASP A C 1
ATOM 756 O O . ASP A 1 93 ? 3.650 -8.994 5.626 1.00 83.94 93 ASP A O 1
ATOM 760 N N . HIS A 1 94 ? 2.875 -8.888 7.733 1.00 88.56 94 HIS A N 1
ATOM 761 C CA . HIS A 1 94 ? 1.463 -9.012 7.403 1.00 88.56 94 HIS A CA 1
ATOM 762 C C . HIS A 1 94 ? 0.988 -7.850 6.530 1.00 88.56 94 HIS A C 1
ATOM 764 O O . HIS A 1 94 ? 0.405 -8.104 5.476 1.00 88.56 94 HIS A O 1
ATOM 770 N N . ALA A 1 95 ? 1.299 -6.596 6.873 1.00 92.25 95 ALA A N 1
ATOM 771 C CA . ALA A 1 95 ? 0.935 -5.436 6.054 1.00 92.25 95 ALA A CA 1
ATOM 772 C C . ALA A 1 95 ? 1.565 -5.482 4.649 1.00 92.25 95 ALA A C 1
ATOM 774 O O . ALA A 1 95 ? 0.898 -5.231 3.641 1.00 92.25 95 ALA A O 1
ATOM 775 N N . THR A 1 96 ? 2.843 -5.861 4.559 1.00 94.38 96 THR A N 1
ATOM 776 C CA . THR A 1 96 ? 3.570 -5.977 3.284 1.00 94.38 96 THR A CA 1
ATOM 777 C C . THR A 1 96 ? 2.991 -7.083 2.400 1.00 94.38 96 THR A C 1
ATOM 779 O O . THR A 1 96 ? 2.752 -6.868 1.208 1.00 94.38 96 THR A O 1
ATOM 782 N N . ASN A 1 97 ? 2.736 -8.264 2.969 1.00 94.12 97 ASN A N 1
ATOM 783 C CA . ASN A 1 97 ? 2.149 -9.389 2.243 1.00 94.12 97 ASN A CA 1
ATOM 784 C C . ASN A 1 97 ? 0.687 -9.128 1.864 1.00 94.12 97 ASN A C 1
ATOM 786 O O . ASN A 1 97 ? 0.279 -9.504 0.765 1.00 94.12 97 ASN A O 1
ATOM 790 N N . PHE A 1 98 ? -0.081 -8.457 2.728 1.00 95.31 98 PHE A N 1
ATOM 791 C CA . PHE A 1 98 ? -1.449 -8.035 2.440 1.00 95.31 98 PHE A CA 1
ATOM 792 C C . PHE A 1 98 ? -1.480 -7.104 1.232 1.00 95.31 98 PHE A C 1
ATOM 794 O O . PHE A 1 98 ? -2.200 -7.379 0.274 1.00 95.31 98 PHE A O 1
ATOM 801 N N . LEU A 1 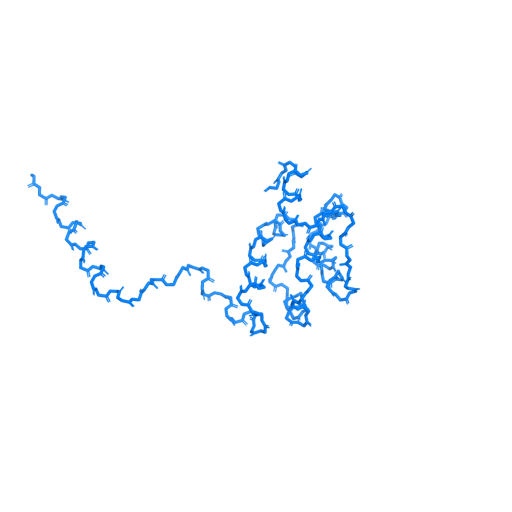99 ? -0.655 -6.050 1.235 1.00 96.06 99 LEU A N 1
ATOM 802 C CA . LEU A 1 99 ? -0.587 -5.110 0.119 1.00 96.06 99 LEU A CA 1
ATOM 803 C C . LEU A 1 99 ? -0.182 -5.827 -1.174 1.00 96.06 99 LEU A C 1
ATOM 805 O O . LEU A 1 99 ? -0.850 -5.672 -2.194 1.00 96.06 99 LEU A O 1
ATOM 809 N N . ARG A 1 100 ? 0.852 -6.680 -1.127 1.00 96.00 100 ARG A N 1
ATOM 810 C CA . ARG A 1 100 ? 1.273 -7.480 -2.289 1.00 96.00 100 ARG A CA 1
ATOM 811 C C . ARG A 1 100 ? 0.126 -8.342 -2.824 1.00 96.00 100 ARG A C 1
ATOM 813 O O . ARG A 1 100 ? -0.096 -8.387 -4.031 1.00 96.00 100 ARG A O 1
ATOM 820 N N . LYS A 1 101 ? -0.618 -9.009 -1.938 1.00 96.00 101 LYS A N 1
ATOM 821 C CA . LYS A 1 101 ? -1.770 -9.837 -2.314 1.00 96.00 101 LYS A CA 1
ATOM 822 C C . LYS A 1 101 ? -2.894 -9.000 -2.926 1.00 96.00 101 LYS A C 1
ATOM 824 O O . LYS A 1 101 ? -3.438 -9.405 -3.946 1.00 96.00 101 LYS A O 1
ATOM 829 N N . ALA A 1 102 ? -3.187 -7.824 -2.371 1.00 96.19 102 ALA A N 1
ATOM 830 C CA . ALA A 1 102 ? -4.183 -6.909 -2.922 1.00 96.19 102 ALA A CA 1
ATOM 831 C C . ALA A 1 102 ? -3.851 -6.500 -4.370 1.00 96.19 102 ALA A C 1
ATOM 833 O O . ALA A 1 102 ? -4.743 -6.491 -5.219 1.00 96.19 102 ALA A O 1
ATOM 834 N N . PHE A 1 103 ? -2.572 -6.248 -4.678 1.00 96.19 103 PHE A N 1
ATOM 835 C CA . PHE A 1 103 ? -2.119 -5.989 -6.048 1.00 96.19 103 PHE A CA 1
ATOM 836 C C . PHE A 1 103 ? -2.321 -7.190 -6.982 1.00 96.19 103 PHE A C 1
ATOM 838 O O . PHE A 1 103 ? -2.903 -7.026 -8.057 1.00 96.19 103 PHE A O 1
ATOM 845 N N . ILE A 1 104 ? -1.860 -8.381 -6.579 1.00 95.38 104 ILE A N 1
ATOM 846 C CA . ILE A 1 104 ? -1.928 -9.611 -7.393 1.00 95.38 104 ILE A CA 1
ATOM 847 C C . ILE A 1 104 ? -3.385 -9.966 -7.710 1.00 95.38 104 ILE A C 1
ATOM 849 O O . ILE A 1 104 ? -3.757 -10.137 -8.872 1.00 95.38 104 ILE A O 1
ATOM 853 N N . GLU A 1 105 ? -4.224 -10.006 -6.678 1.00 96.00 105 GLU A N 1
ATOM 854 C CA . GLU A 1 105 ? -5.628 -10.413 -6.775 1.00 96.00 105 GLU A CA 1
ATOM 855 C C . GLU A 1 105 ? -6.533 -9.306 -7.341 1.00 96.00 105 GLU A C 1
ATOM 857 O O . GLU A 1 105 ? -7.683 -9.558 -7.691 1.00 96.00 105 GLU A O 1
ATOM 862 N N . GLY A 1 106 ? -6.039 -8.066 -7.430 1.00 94.38 106 GLY A N 1
ATOM 863 C CA . GLY A 1 106 ? -6.804 -6.928 -7.938 1.00 94.38 106 GLY A CA 1
ATOM 864 C C . GLY A 1 106 ? -8.017 -6.590 -7.077 1.00 94.38 106 GLY A C 1
ATOM 865 O O . GLY A 1 106 ? -9.101 -6.324 -7.600 1.00 94.38 106 GLY A O 1
ATOM 866 N N . TRP A 1 107 ? -7.842 -6.623 -5.755 1.00 96.00 107 TRP A N 1
ATOM 867 C CA . TRP A 1 107 ? -8.911 -6.290 -4.820 1.00 96.00 107 TRP A CA 1
ATOM 868 C C . TRP A 1 107 ? -9.402 -4.860 -5.015 1.00 96.00 107 TRP A C 1
ATOM 870 O O . TRP A 1 107 ? -8.623 -3.946 -5.276 1.00 96.00 107 TRP A O 1
ATOM 880 N N . LYS A 1 108 ? -10.717 -4.686 -4.870 1.00 94.06 108 LYS A N 1
ATOM 881 C CA . LYS A 1 108 ? -11.379 -3.387 -4.948 1.00 94.06 108 LYS A CA 1
ATOM 882 C C . LYS A 1 108 ? -11.794 -2.929 -3.551 1.00 94.06 108 LYS A C 1
ATOM 884 O O . LYS A 1 108 ? -12.365 -3.741 -2.809 1.00 94.06 108 LYS A O 1
ATOM 889 N N . PRO A 1 109 ? -11.538 -1.661 -3.201 1.00 92.62 109 PRO A N 1
ATOM 890 C CA . PRO A 1 109 ? -11.966 -1.114 -1.926 1.00 92.62 109 PRO A CA 1
ATOM 891 C C . PRO A 1 109 ? -13.499 -1.054 -1.868 1.00 92.62 109 PRO A C 1
ATOM 893 O O . PRO A 1 109 ? -14.174 -0.870 -2.883 1.00 92.62 109 PRO A O 1
ATOM 896 N N . ARG A 1 110 ? -14.066 -1.283 -0.682 1.00 92.31 110 ARG A N 1
ATOM 897 C CA . ARG A 1 110 ? -15.520 -1.362 -0.453 1.00 92.31 110 ARG A CA 1
ATOM 898 C C . ARG A 1 110 ? -16.078 -0.146 0.280 1.00 92.31 110 ARG A C 1
ATOM 900 O O . ARG A 1 110 ? -17.242 0.194 0.097 1.00 92.31 110 ARG A O 1
ATOM 907 N N . LYS A 1 111 ? -15.277 0.464 1.149 1.00 89.94 111 LYS A N 1
ATOM 908 C CA . LYS A 1 111 ? -15.616 1.606 2.005 1.00 89.94 111 LYS A CA 1
ATOM 909 C C . LYS A 1 111 ? -15.127 2.926 1.414 1.00 89.94 111 LYS A C 1
ATOM 911 O O . LYS A 1 111 ? -15.832 3.925 1.531 1.00 89.94 111 LYS A O 1
ATOM 916 N N . PHE A 1 112 ? -13.939 2.947 0.813 1.00 91.25 112 PHE A N 1
ATOM 917 C CA . PHE A 1 112 ? -13.308 4.172 0.322 1.00 91.25 112 PHE A CA 1
ATOM 918 C C . PHE A 1 112 ? -13.138 4.138 -1.196 1.00 91.25 112 PHE A C 1
ATOM 920 O O . PHE A 1 112 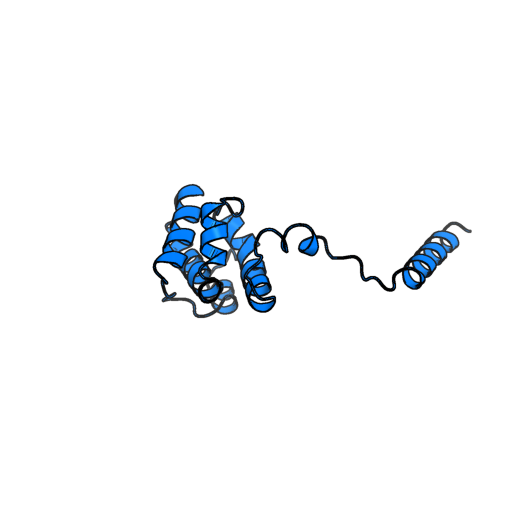? -12.674 3.153 -1.752 1.00 91.25 112 PHE A O 1
ATOM 927 N N . GLN A 1 113 ? -13.487 5.230 -1.868 1.00 90.56 113 GLN A N 1
ATOM 928 C CA . GLN A 1 113 ? -13.335 5.393 -3.318 1.00 90.56 113 GLN A CA 1
ATOM 929 C C . GLN A 1 113 ? -12.162 6.309 -3.690 1.00 90.56 113 GLN A C 1
ATOM 931 O O . GLN A 1 113 ? -11.820 6.408 -4.861 1.00 90.56 113 GLN A O 1
ATOM 936 N N . SER A 1 114 ? -11.568 7.005 -2.716 1.00 91.75 114 SER A N 1
ATOM 937 C CA . SER A 1 114 ? -10.414 7.886 -2.919 1.00 91.75 114 SER A CA 1
ATOM 938 C C . SER A 1 114 ? -9.651 8.123 -1.618 1.00 91.75 114 SER A C 1
ATOM 940 O O . SER A 1 114 ? -10.190 7.935 -0.518 1.00 91.75 114 SER A O 1
ATOM 942 N N . PHE A 1 115 ? -8.402 8.584 -1.731 1.00 89.44 115 PHE A N 1
ATOM 943 C CA . PHE A 1 115 ? -7.579 8.929 -0.568 1.00 89.44 115 PHE A CA 1
ATOM 944 C C . PHE A 1 115 ? -8.241 9.977 0.333 1.00 89.44 115 PHE A C 1
ATOM 946 O O . PHE A 1 115 ? -8.269 9.829 1.550 1.00 89.44 115 PHE A O 1
ATOM 953 N N . GLU A 1 116 ? -8.835 11.013 -0.260 1.00 91.25 116 GLU A N 1
ATOM 954 C CA . GLU A 1 116 ? -9.496 12.092 0.481 1.00 91.25 116 GLU A CA 1
ATOM 955 C C . GLU A 1 116 ? -10.718 11.599 1.266 1.00 91.25 116 GLU A C 1
ATOM 957 O O . GLU A 1 116 ? -10.991 12.084 2.365 1.00 91.25 116 GLU A O 1
ATOM 962 N N . GLN A 1 117 ? -11.441 10.602 0.746 1.00 92.38 117 GLN A N 1
ATOM 963 C CA . GLN A 1 117 ? -12.519 9.968 1.503 1.00 92.38 117 GLN A CA 1
ATOM 964 C C . GLN A 1 117 ? -11.967 9.185 2.701 1.00 92.38 117 GLN A C 1
ATOM 966 O O . GLN A 1 117 ? -12.509 9.299 3.800 1.00 92.38 117 GLN A O 1
ATOM 971 N N . ALA A 1 118 ? -10.878 8.433 2.508 1.00 91.06 118 ALA A N 1
ATOM 972 C CA . ALA A 1 118 ? -10.233 7.684 3.583 1.00 91.06 118 ALA A CA 1
ATOM 973 C C . ALA A 1 118 ? -9.683 8.613 4.681 1.00 91.06 118 ALA A C 1
ATOM 975 O O . ALA A 1 118 ? -9.920 8.363 5.860 1.00 91.06 118 ALA A O 1
ATOM 976 N N . ARG A 1 119 ? -9.044 9.733 4.309 1.00 90.44 119 ARG A N 1
ATOM 977 C CA . ARG A 1 119 ? -8.544 10.755 5.250 1.00 90.44 119 ARG A CA 1
ATOM 978 C C . ARG A 1 119 ? -9.636 11.350 6.130 1.00 90.44 119 ARG A C 1
ATOM 980 O O . ARG A 1 119 ? -9.428 11.565 7.315 1.00 90.44 119 ARG A O 1
ATOM 987 N N . LYS A 1 120 ? -10.822 11.602 5.572 1.00 91.31 120 LYS A N 1
ATOM 988 C CA . LYS A 1 120 ? -11.960 12.122 6.350 1.00 91.31 120 LYS A CA 1
ATOM 989 C C . LYS A 1 120 ? -12.527 11.094 7.328 1.00 91.31 120 LYS A C 1
ATOM 991 O O . LYS A 1 120 ? -13.111 11.479 8.336 1.00 91.31 120 LYS A O 1
ATOM 996 N N . ALA A 1 121 ? -12.405 9.808 7.007 1.00 89.75 121 ALA A N 1
ATOM 997 C CA . ALA A 1 121 ? -12.991 8.721 7.781 1.00 89.75 121 ALA A CA 1
ATOM 998 C C . ALA A 1 121 ? -12.046 8.144 8.846 1.00 89.75 121 ALA A C 1
ATOM 1000 O O . ALA A 1 121 ? -12.522 7.583 9.831 1.00 89.75 121 ALA A O 1
ATOM 1001 N N . ILE A 1 122 ? -10.728 8.251 8.653 1.00 88.31 122 ILE A N 1
ATOM 1002 C CA . ILE A 1 122 ? -9.718 7.653 9.527 1.00 88.31 122 ILE A CA 1
ATOM 1003 C C . ILE A 1 122 ? -9.001 8.768 10.313 1.00 88.31 122 ILE A C 1
ATOM 1005 O O . ILE A 1 122 ? -8.201 9.494 9.731 1.00 88.31 122 ILE A O 1
ATOM 1009 N N . PRO A 1 123 ? -9.227 8.904 11.635 1.00 87.38 123 PRO A N 1
ATOM 1010 C CA . PRO A 1 123 ? -8.765 10.069 12.405 1.00 87.38 123 PRO A CA 1
ATOM 1011 C C . PRO A 1 123 ? -7.245 10.267 12.509 1.00 87.38 123 PRO A C 1
ATOM 1013 O O . PRO A 1 123 ? -6.797 11.358 12.847 1.00 87.38 123 PRO A O 1
ATOM 1016 N N . TRP A 1 124 ? -6.449 9.218 12.293 1.00 86.38 124 TRP A N 1
ATOM 1017 C CA . TRP A 1 124 ? -4.985 9.245 12.441 1.00 86.38 124 TRP A CA 1
ATOM 1018 C C . TRP A 1 124 ? -4.230 9.468 11.116 1.00 86.38 124 TRP A C 1
ATOM 1020 O O . TRP A 1 124 ? -2.992 9.461 11.102 1.00 86.38 124 TRP A O 1
ATOM 1030 N N . LEU A 1 125 ? -4.973 9.623 10.016 1.00 83.62 125 LEU A N 1
ATOM 1031 C CA . LEU A 1 125 ? -4.487 9.687 8.638 1.00 83.62 125 LEU A CA 1
ATOM 1032 C C . LEU A 1 125 ? -4.206 11.134 8.212 1.00 83.62 125 LEU A C 1
ATOM 1034 O O . LEU A 1 125 ? -3.045 11.396 7.825 1.00 83.62 125 LEU A O 1
#